Protein AF-A0A527VS76-F1 (afdb_monomer)

Secondary structure (DSSP, 8-state):
------------HHHHHHS-TT----TTSHHHHT------HHHHHHHHHHHHTTTT---EEE-TT--EEEEHHHHS-SS------PPPPP--PPPHHHHHHHHHHHHHS---PPPP-PPGGG-GGG-HHHHHHHTT--------

Solvent-accessible surface area (backbone atoms only — not comparable to full-atom values): 9722 Å² total; per-residue (Å²): 137,86,84,80,84,78,78,81,83,82,79,64,68,70,65,60,70,71,50,60,96,85,72,75,88,67,96,69,56,68,79,53,69,70,54,80,65,80,73,52,60,83,70,46,50,64,53,53,45,64,71,29,59,85,74,70,55,82,49,74,42,63,52,93,86,23,45,59,76,44,48,48,73,65,72,72,54,84,81,69,88,81,80,71,86,72,76,82,78,80,85,74,77,76,50,76,66,56,52,52,52,51,51,55,53,56,71,72,46,88,73,93,51,54,73,68,76,86,58,82,92,45,52,33,71,81,37,67,44,49,50,38,39,69,74,76,38,90,55,86,83,76,64,88

Radius of gyration: 24.3 Å; Cα contacts (8 Å, |Δi|>4): 74; chains: 1; bounding box: 47×49×75 Å

pLDDT: mean 74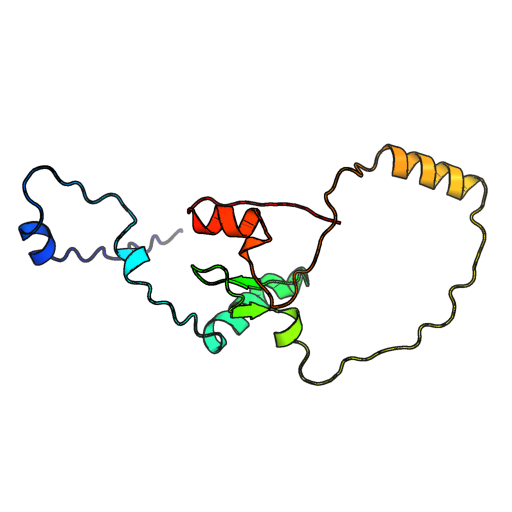.06, std 15.8, range [37.22, 94.38]

Mean predicted aligned error: 15.89 Å

Structure (mmCIF, N/CA/C/O backbone):
data_AF-A0A527VS76-F1
#
_entry.id   AF-A0A527VS76-F1
#
loop_
_atom_site.group_PDB
_atom_site.id
_atom_site.type_symbol
_atom_site.label_atom_id
_atom_site.label_alt_id
_atom_site.label_comp_id
_atom_site.label_asym_id
_atom_site.label_entity_id
_atom_site.label_seq_id
_atom_site.pdbx_PDB_ins_code
_atom_site.Cartn_x
_atom_site.Cartn_y
_atom_site.Cartn_z
_atom_site.occupancy
_atom_site.B_iso_or_equiv
_atom_site.auth_seq_id
_atom_site.auth_comp_id
_atom_site.auth_asym_id
_atom_site.auth_atom_id
_atom_site.pdbx_PDB_model_num
ATOM 1 N N . SER A 1 1 ? 9.256 32.921 -8.698 1.00 37.22 1 SER A N 1
ATOM 2 C CA . SER A 1 1 ? 9.937 32.655 -9.976 1.00 37.22 1 SER A CA 1
ATOM 3 C C . SER A 1 1 ? 10.124 31.158 -10.105 1.00 37.22 1 SER A C 1
ATOM 5 O O . SER A 1 1 ? 10.735 30.586 -9.216 1.00 37.22 1 SER A O 1
ATOM 7 N N . ALA A 1 2 ? 9.509 30.523 -11.103 1.00 40.22 2 ALA A N 1
ATOM 8 C CA . ALA A 1 2 ? 9.619 29.083 -11.339 1.00 40.22 2 ALA A CA 1
ATOM 9 C C . ALA A 1 2 ? 10.679 28.847 -12.421 1.00 40.22 2 ALA A C 1
ATOM 11 O O . ALA A 1 2 ? 10.569 29.404 -13.512 1.00 40.22 2 ALA A O 1
ATOM 12 N N . THR A 1 3 ? 11.722 28.089 -12.101 1.00 40.16 3 THR A N 1
ATOM 13 C CA . THR A 1 3 ? 12.737 27.638 -13.056 1.00 40.16 3 THR A CA 1
ATOM 14 C C . THR A 1 3 ? 12.246 26.348 -13.704 1.00 40.16 3 THR A C 1
ATOM 16 O O . THR A 1 3 ? 11.897 25.397 -13.011 1.00 40.16 3 THR A O 1
ATOM 19 N N . VAL A 1 4 ? 12.152 26.350 -15.032 1.00 46.06 4 VAL A N 1
ATOM 20 C CA . VAL A 1 4 ? 11.834 25.171 -15.841 1.00 46.06 4 VAL A CA 1
ATOM 21 C C . VAL A 1 4 ? 13.165 24.567 -16.284 1.00 46.06 4 VAL A C 1
ATOM 23 O O . VAL A 1 4 ? 13.813 25.108 -17.179 1.00 46.06 4 VAL A O 1
ATOM 26 N N . GLU A 1 5 ? 13.591 23.477 -15.646 1.00 38.12 5 GLU A N 1
ATOM 27 C CA . GLU A 1 5 ? 14.652 22.610 -16.169 1.00 38.12 5 GLU A CA 1
ATOM 28 C C . GLU A 1 5 ? 14.116 21.913 -17.433 1.00 38.12 5 GLU A C 1
ATOM 30 O O . GLU A 1 5 ? 13.232 21.060 -17.365 1.00 38.12 5 GLU A O 1
ATOM 35 N N . THR A 1 6 ? 14.612 22.316 -18.604 1.00 45.22 6 THR A N 1
ATOM 36 C CA . THR A 1 6 ? 14.365 21.609 -19.867 1.00 45.22 6 THR A CA 1
ATOM 37 C C . THR A 1 6 ? 15.466 20.570 -20.021 1.00 45.22 6 THR A C 1
ATOM 39 O O . THR A 1 6 ? 16.578 20.905 -20.422 1.00 45.22 6 THR A O 1
ATOM 42 N N . ASP A 1 7 ? 15.170 19.332 -19.634 1.00 46.81 7 ASP A N 1
ATOM 43 C CA . ASP A 1 7 ? 16.085 18.205 -19.798 1.00 46.81 7 ASP A CA 1
ATOM 44 C C . ASP A 1 7 ? 16.256 17.932 -21.300 1.00 46.81 7 ASP A C 1
ATOM 46 O O . ASP A 1 7 ? 15.281 17.813 -22.051 1.00 46.81 7 ASP A O 1
ATOM 50 N N . SER A 1 8 ? 17.498 17.939 -21.773 1.00 44.81 8 SER A N 1
ATOM 51 C CA . SER A 1 8 ? 17.822 17.868 -23.195 1.00 44.81 8 SER A CA 1
ATOM 52 C C . SER A 1 8 ? 17.521 16.472 -23.739 1.00 44.81 8 SER A C 1
ATOM 54 O O . SER A 1 8 ? 18.247 15.519 -23.458 1.00 44.81 8 SER A O 1
ATOM 56 N N . ILE A 1 9 ? 16.475 16.356 -24.555 1.00 52.06 9 ILE A N 1
ATOM 57 C CA . ILE A 1 9 ? 16.196 15.164 -25.359 1.00 52.06 9 ILE A CA 1
ATOM 58 C C . ILE A 1 9 ? 17.319 15.027 -26.398 1.00 52.06 9 ILE A C 1
ATOM 60 O O . ILE A 1 9 ? 17.362 15.747 -27.394 1.00 52.06 9 ILE A O 1
ATOM 64 N N . SER A 1 10 ? 18.275 14.139 -26.123 1.00 52.69 10 SER A N 1
ATOM 65 C CA . SER A 1 10 ? 19.326 13.756 -27.064 1.00 52.69 10 SER A CA 1
ATOM 66 C C . SER A 1 10 ? 18.732 12.756 -28.054 1.00 52.69 10 SER A C 1
ATOM 68 O O . SER A 1 10 ? 18.370 11.643 -27.678 1.00 52.69 10 SER A O 1
ATOM 70 N N . ILE A 1 11 ? 18.545 13.194 -29.298 1.00 56.03 11 ILE A N 1
ATOM 71 C CA . ILE A 1 11 ? 18.019 12.367 -30.388 1.00 56.03 11 ILE A CA 1
ATOM 72 C C . ILE A 1 11 ? 19.214 11.735 -31.098 1.00 56.03 11 ILE A C 1
ATOM 74 O O . ILE A 1 11 ? 20.052 12.456 -31.638 1.00 56.03 11 ILE A O 1
ATOM 78 N N . ASP A 1 12 ? 19.285 10.405 -31.086 1.00 59.25 12 ASP A N 1
ATOM 79 C CA . ASP A 1 12 ? 20.311 9.643 -31.797 1.00 59.25 12 ASP A CA 1
ATOM 80 C C . ASP A 1 12 ? 19.938 9.526 -33.292 1.00 59.25 12 ASP A C 1
ATOM 82 O O . ASP A 1 12 ? 18.905 8.929 -33.618 1.00 59.25 12 ASP A O 1
ATOM 86 N N . PRO A 1 13 ? 20.716 10.122 -34.214 1.00 61.34 13 PRO A N 1
ATOM 87 C CA . PRO A 1 13 ? 20.397 10.145 -35.639 1.00 61.34 13 PRO A CA 1
ATOM 88 C C . PRO A 1 13 ? 20.511 8.776 -36.322 1.00 61.34 13 PRO A C 1
ATOM 90 O O . PRO A 1 13 ? 19.896 8.589 -37.370 1.00 61.34 13 PRO A O 1
ATOM 93 N N . GLU A 1 14 ? 21.234 7.815 -35.741 1.00 59.16 14 GLU A N 1
ATOM 94 C CA . GLU A 1 14 ? 21.337 6.456 -36.293 1.00 59.16 14 GLU A CA 1
ATOM 95 C C . GLU A 1 14 ? 19.985 5.727 -36.198 1.00 59.16 14 GLU A C 1
ATOM 97 O O . GLU A 1 14 ? 19.530 5.129 -37.173 1.00 59.16 14 GLU A O 1
ATOM 102 N N . LYS A 1 15 ? 19.252 5.901 -35.085 1.00 59.06 15 LYS A N 1
ATOM 103 C CA . LYS A 1 15 ? 17.893 5.351 -34.921 1.00 59.06 15 LYS A CA 1
ATOM 104 C C . LYS A 1 15 ? 16.870 5.963 -35.878 1.00 59.06 15 LYS A C 1
ATOM 106 O O . LYS A 1 15 ? 15.885 5.317 -36.215 1.00 59.06 15 LYS A O 1
ATOM 111 N N . LEU A 1 16 ? 17.080 7.201 -36.332 1.00 56.38 16 LEU A N 1
ATOM 112 C CA . LEU A 1 16 ? 16.206 7.831 -37.329 1.00 56.38 16 LEU A CA 1
ATOM 113 C C . LEU A 1 16 ? 16.364 7.208 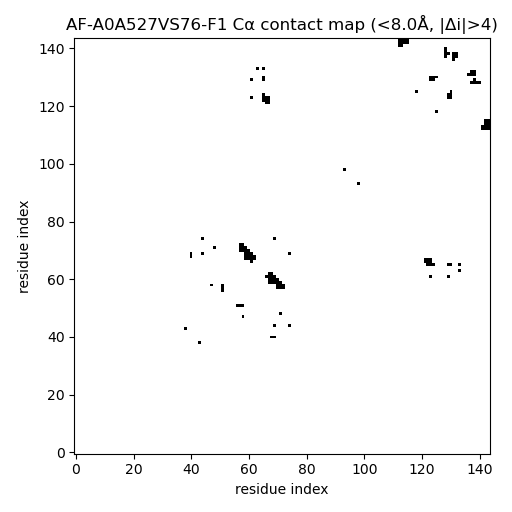-38.720 1.00 56.38 16 LEU A C 1
ATOM 115 O O . LEU A 1 16 ? 15.437 7.282 -39.523 1.00 56.38 16 LEU A O 1
ATOM 119 N N . LEU A 1 17 ? 17.525 6.614 -39.004 1.00 62.12 17 LEU A N 1
ATOM 120 C CA . LEU A 1 17 ? 17.824 5.967 -40.279 1.00 62.12 17 LEU A CA 1
ATOM 121 C C . LEU A 1 17 ? 17.215 4.559 -40.372 1.00 62.12 17 LEU A C 1
ATOM 123 O O . LEU A 1 17 ? 16.891 4.103 -41.467 1.00 62.12 17 LEU A O 1
ATOM 127 N N . GLU A 1 18 ? 17.045 3.894 -39.227 1.00 64.19 18 GLU A N 1
ATOM 128 C CA . GLU A 1 18 ? 16.401 2.579 -39.109 1.00 64.19 18 GLU A CA 1
ATOM 129 C C . GLU A 1 18 ? 14.872 2.649 -39.277 1.00 64.19 18 GLU A C 1
ATOM 131 O O . GLU A 1 18 ? 14.251 1.666 -39.681 1.00 64.19 18 GLU A O 1
ATOM 136 N N . LEU A 1 19 ? 14.260 3.815 -39.033 1.00 60.19 19 LEU A N 1
ATOM 137 C CA . LEU A 1 19 ? 12.818 4.021 -39.172 1.00 60.19 19 LEU A CA 1
ATOM 138 C C . LEU A 1 19 ? 12.433 4.189 -40.651 1.00 60.19 19 LEU A C 1
ATOM 140 O O . LEU A 1 19 ? 12.537 5.267 -41.242 1.00 60.19 19 LEU A O 1
ATOM 144 N N . GLN A 1 20 ? 11.941 3.114 -41.265 1.00 60.09 20 GLN A N 1
ATOM 145 C CA . GLN A 1 20 ? 11.334 3.169 -42.593 1.00 60.09 20 GLN A CA 1
ATOM 146 C C . GLN A 1 20 ? 10.050 4.018 -42.544 1.00 60.09 20 GLN A C 1
ATOM 148 O O . GLN A 1 20 ? 9.243 3.902 -41.623 1.00 60.09 20 GLN A O 1
ATOM 153 N N . ALA A 1 21 ? 9.865 4.895 -43.539 1.00 58.25 21 ALA A N 1
ATOM 154 C CA . ALA A 1 21 ? 8.782 5.880 -43.596 1.00 58.25 21 ALA A CA 1
ATOM 155 C C . ALA A 1 21 ? 7.397 5.266 -43.294 1.00 58.25 21 ALA A C 1
ATOM 157 O O . ALA A 1 21 ? 6.800 4.613 -44.150 1.00 58.25 21 ALA A O 1
ATOM 158 N N . GLY A 1 22 ? 6.894 5.489 -42.075 1.00 56.28 22 GLY A N 1
ATOM 159 C CA . GLY A 1 22 ? 5.619 4.943 -41.598 1.00 56.28 22 GLY A CA 1
ATOM 160 C C . GLY A 1 22 ? 5.590 4.557 -40.116 1.00 56.28 22 GLY A C 1
ATOM 161 O O . GLY A 1 22 ? 4.501 4.459 -39.555 1.00 56.28 22 GLY A O 1
ATOM 162 N N . GLU A 1 23 ? 6.742 4.389 -39.462 1.00 54.31 23 GLU A N 1
ATOM 163 C CA . GLU A 1 23 ? 6.813 4.118 -38.019 1.00 54.31 23 GLU A CA 1
ATOM 164 C C . GLU A 1 23 ? 6.913 5.412 -37.196 1.00 54.31 23 GLU A C 1
ATOM 166 O O . GLU A 1 23 ? 7.738 6.287 -37.459 1.00 54.31 23 GLU A O 1
ATOM 171 N N . SER A 1 24 ? 6.046 5.554 -36.188 1.00 52.78 24 SER A N 1
ATOM 172 C CA . SER A 1 24 ? 6.079 6.663 -35.230 1.00 52.78 24 SER A CA 1
ATOM 173 C C . SER A 1 24 ? 6.704 6.211 -33.914 1.00 52.78 24 SER A C 1
ATOM 175 O O . SER A 1 24 ? 6.228 5.241 -33.322 1.00 52.78 24 SER A O 1
ATOM 177 N N . LEU A 1 25 ? 7.685 6.960 -33.403 1.00 52.03 25 LEU A N 1
ATOM 178 C CA . LEU A 1 25 ? 8.150 6.829 -32.021 1.00 52.03 25 LEU A CA 1
ATOM 179 C C . LEU A 1 25 ? 7.014 7.253 -31.078 1.00 52.03 25 LEU A C 1
ATOM 181 O O . LEU A 1 25 ? 6.812 8.439 -30.811 1.00 52.03 25 LEU A O 1
ATOM 185 N N . GLY A 1 26 ? 6.231 6.287 -30.601 1.00 57.59 26 GLY A N 1
ATOM 186 C CA . GLY A 1 26 ? 5.342 6.512 -29.469 1.00 57.59 26 GLY A CA 1
ATOM 187 C C . GLY A 1 26 ? 6.190 6.878 -28.244 1.00 57.59 26 GLY A C 1
ATOM 188 O O . GLY A 1 26 ? 7.220 6.241 -28.014 1.00 57.59 26 GLY A O 1
ATOM 189 N N . PRO A 1 27 ? 5.816 7.892 -27.448 1.00 50.38 27 PRO A N 1
ATOM 190 C CA . PRO A 1 27 ? 6.532 8.174 -26.215 1.00 50.38 27 PRO A CA 1
ATOM 191 C C . PRO A 1 27 ? 6.312 7.005 -25.242 1.00 50.38 27 PRO A C 1
ATOM 193 O O . PRO A 1 27 ? 5.260 6.930 -24.613 1.00 50.38 27 PRO A O 1
ATOM 196 N N . GLY A 1 28 ? 7.285 6.093 -25.112 1.00 53.09 28 GLY A N 1
ATOM 197 C CA . GLY A 1 28 ? 7.403 5.292 -23.888 1.00 53.09 28 GLY A CA 1
ATOM 198 C C . GLY A 1 28 ? 7.717 3.795 -23.951 1.00 53.09 28 GLY A C 1
ATO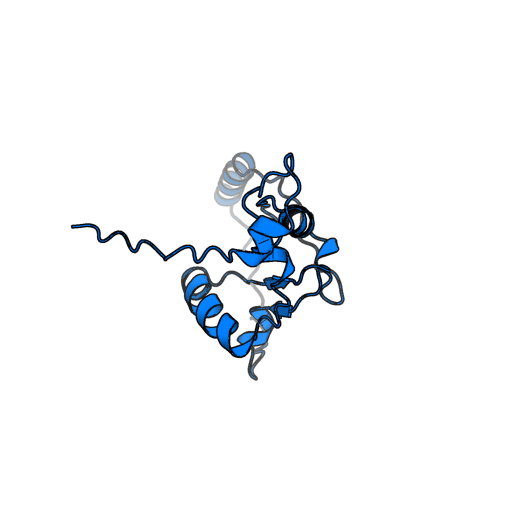M 199 O O . GLY A 1 28 ? 7.559 3.175 -22.909 1.00 53.09 28 GLY A O 1
ATOM 200 N N . SER A 1 29 ? 8.170 3.185 -25.050 1.00 53.06 29 SER A N 1
ATOM 201 C CA . SER A 1 29 ? 8.627 1.776 -24.996 1.00 53.06 29 SER A CA 1
ATOM 202 C C . SER A 1 29 ? 10.128 1.664 -24.715 1.00 53.06 29 SER A C 1
ATOM 204 O O . SER A 1 29 ? 10.516 1.206 -23.649 1.00 53.06 29 SER A O 1
ATOM 206 N N . ASP A 1 30 ? 10.987 2.221 -25.571 1.00 47.16 30 ASP A N 1
ATOM 207 C CA . ASP A 1 30 ? 12.440 1.971 -25.518 1.00 47.16 30 ASP A CA 1
ATOM 208 C C . ASP A 1 30 ? 13.143 2.481 -24.251 1.00 47.16 30 ASP A C 1
ATOM 210 O O . ASP A 1 30 ? 14.090 1.863 -23.761 1.00 47.16 30 ASP A O 1
ATOM 214 N N . GLN A 1 31 ? 12.689 3.610 -23.694 1.00 49.69 31 GLN A N 1
ATOM 215 C CA . GLN A 1 31 ? 13.267 4.146 -22.458 1.00 49.69 31 GLN A CA 1
ATOM 216 C C . GLN A 1 31 ? 12.846 3.328 -21.236 1.00 49.69 31 GLN A C 1
ATOM 218 O O . GLN A 1 31 ? 13.552 3.362 -20.236 1.00 49.69 31 GLN A O 1
ATOM 223 N N . LEU A 1 32 ? 11.733 2.588 -21.319 1.00 48.72 32 LEU A N 1
ATOM 224 C CA . LEU A 1 32 ? 11.335 1.610 -20.315 1.00 48.72 32 LEU A CA 1
ATOM 225 C C . LEU A 1 32 ? 11.990 0.253 -20.591 1.00 48.72 32 LEU A C 1
ATOM 227 O O . LEU A 1 32 ? 12.457 -0.372 -19.651 1.00 48.72 32 LEU A O 1
ATOM 231 N N . ASP A 1 33 ? 12.115 -0.194 -21.837 1.00 46.28 33 ASP A N 1
ATOM 232 C CA . ASP A 1 33 ? 12.693 -1.497 -22.194 1.00 46.28 33 ASP A CA 1
ATOM 233 C C . ASP A 1 33 ? 14.191 -1.605 -21.878 1.00 46.28 33 ASP A C 1
ATOM 235 O O . ASP A 1 33 ? 14.647 -2.667 -21.463 1.00 46.28 33 ASP A O 1
ATOM 239 N N . ASN A 1 34 ? 14.936 -0.495 -21.935 1.00 45.22 34 ASN A N 1
ATOM 240 C CA . ASN A 1 34 ? 16.345 -0.445 -21.523 1.00 45.22 34 ASN A CA 1
ATOM 241 C C . ASN A 1 34 ? 16.553 -0.230 -20.009 1.00 45.22 34 ASN A C 1
ATOM 243 O O . ASN A 1 34 ? 17.681 -0.067 -19.543 1.00 45.22 34 ASN A O 1
ATOM 247 N N . LEU A 1 35 ? 15.482 -0.217 -19.212 1.00 49.53 35 LEU A N 1
ATOM 248 C CA . LEU A 1 35 ? 15.610 -0.275 -17.760 1.00 49.53 35 LEU A CA 1
ATOM 249 C C . LEU A 1 35 ? 15.695 -1.740 -17.334 1.00 49.53 35 LEU A C 1
ATOM 251 O O . LEU A 1 35 ? 14.795 -2.266 -16.673 1.00 49.53 35 LEU A O 1
ATOM 255 N N . ASP A 1 36 ? 16.792 -2.397 -17.702 1.00 53.09 36 ASP A N 1
ATOM 256 C CA . ASP A 1 36 ? 17.300 -3.499 -16.896 1.00 53.09 36 ASP A CA 1
ATOM 257 C C . ASP A 1 36 ? 17.608 -2.872 -15.533 1.00 53.09 36 ASP A C 1
ATOM 259 O O . ASP A 1 36 ? 18.613 -2.188 -15.349 1.00 53.09 36 ASP A O 1
ATOM 263 N N . PHE A 1 37 ? 16.626 -2.891 -14.632 1.00 52.88 37 PHE A N 1
ATOM 264 C CA . PHE A 1 37 ? 16.742 -2.260 -13.333 1.00 52.88 37 PHE A CA 1
ATOM 265 C C . PHE A 1 37 ? 17.253 -3.318 -12.361 1.00 52.88 37 PHE A C 1
ATOM 267 O O . PHE A 1 37 ? 16.439 -3.978 -11.707 1.00 52.88 37 PHE A O 1
ATOM 274 N N . PRO A 1 38 ? 18.563 -3.393 -12.078 1.00 56.44 38 PRO A N 1
ATOM 275 C CA . PRO A 1 38 ? 18.928 -3.636 -10.706 1.00 56.44 38 PRO A CA 1
ATOM 276 C C . PRO A 1 38 ? 18.463 -2.381 -9.959 1.00 56.44 38 PRO A C 1
ATOM 278 O O . PRO A 1 38 ? 19.210 -1.407 -9.842 1.00 56.44 38 PRO A O 1
ATOM 281 N N . ILE A 1 39 ? 17.201 -2.344 -9.502 1.00 56.22 39 ILE A N 1
ATOM 282 C CA . ILE A 1 39 ? 16.778 -1.370 -8.493 1.00 56.22 39 ILE A CA 1
ATOM 283 C C . ILE A 1 39 ? 17.730 -1.612 -7.336 1.00 56.22 39 ILE A C 1
ATOM 285 O O . ILE A 1 39 ? 17.551 -2.563 -6.585 1.00 56.22 39 ILE A O 1
ATOM 289 N N . ASN A 1 40 ? 18.789 -0.807 -7.239 1.00 65.75 40 ASN A N 1
ATOM 290 C CA . ASN A 1 40 ? 19.784 -1.023 -6.214 1.00 65.75 40 ASN A CA 1
ATOM 291 C C . ASN A 1 40 ? 19.096 -0.692 -4.882 1.00 65.75 40 ASN A C 1
ATOM 293 O O . ASN A 1 40 ? 18.788 0.485 -4.630 1.00 65.75 40 ASN A O 1
ATOM 297 N N . PRO A 1 41 ? 18.820 -1.700 -4.037 1.00 66.19 41 PRO A N 1
ATOM 298 C CA . PRO A 1 41 ? 18.057 -1.490 -2.819 1.00 66.19 41 PRO A CA 1
ATOM 299 C C . PRO A 1 41 ? 18.773 -0.504 -1.888 1.00 66.19 41 PRO A C 1
ATOM 301 O O . PRO A 1 41 ? 18.111 0.211 -1.139 1.00 66.19 41 PRO A O 1
ATOM 304 N N . GLU A 1 42 ? 20.099 -0.371 -1.989 1.00 69.19 42 GLU A N 1
ATOM 305 C CA . GLU A 1 42 ? 20.892 0.585 -1.212 1.00 69.19 42 GLU A CA 1
ATOM 306 C C . GLU A 1 42 ? 20.587 2.042 -1.575 1.00 69.19 42 GLU A C 1
ATOM 308 O O . GLU A 1 42 ? 20.643 2.918 -0.710 1.00 69.19 42 GLU A O 1
ATOM 313 N N . ARG A 1 43 ? 20.223 2.313 -2.835 1.00 74.06 43 ARG A N 1
ATOM 314 C CA . ARG A 1 43 ? 19.867 3.661 -3.303 1.00 74.06 43 ARG A CA 1
ATOM 315 C C . ARG A 1 43 ? 18.397 3.985 -3.062 1.00 74.06 43 ARG A C 1
ATOM 317 O O . ARG A 1 43 ? 18.071 5.122 -2.724 1.00 74.06 43 ARG A O 1
ATOM 324 N N . VAL A 1 44 ? 17.510 2.999 -3.201 1.00 74.38 44 VAL A N 1
ATOM 325 C CA . VAL A 1 44 ? 16.060 3.222 -3.087 1.00 74.38 44 VAL A CA 1
ATOM 326 C C . VAL A 1 44 ? 15.568 3.171 -1.644 1.00 74.38 44 VAL A C 1
ATOM 328 O O . VAL A 1 44 ? 14.682 3.945 -1.278 1.00 74.38 44 VAL A O 1
ATOM 331 N N . ALA A 1 45 ? 16.171 2.351 -0.778 1.00 77.88 45 ALA A N 1
ATOM 332 C CA . ALA A 1 45 ? 15.748 2.245 0.618 1.00 77.88 45 ALA A CA 1
ATOM 333 C C . ALA A 1 45 ? 15.799 3.582 1.394 1.00 77.88 45 ALA A C 1
ATOM 335 O O . ALA A 1 45 ? 14.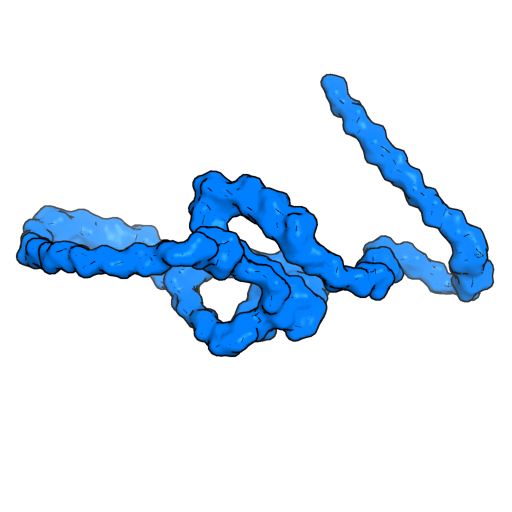834 3.872 2.111 1.00 77.88 45 ALA A O 1
ATOM 336 N N . PRO A 1 46 ? 16.836 4.443 1.271 1.00 80.12 46 PRO A N 1
ATOM 337 C CA . PRO A 1 46 ? 16.858 5.745 1.943 1.00 80.12 46 PRO A CA 1
ATOM 338 C C . PRO A 1 46 ? 15.777 6.711 1.446 1.00 80.12 46 PRO A C 1
ATOM 340 O O . PRO A 1 46 ? 15.223 7.469 2.244 1.00 80.12 46 PRO A O 1
ATOM 343 N N . VAL A 1 47 ? 15.461 6.683 0.147 1.00 83.44 47 VAL A N 1
ATOM 344 C CA . VAL A 1 47 ? 14.424 7.537 -0.453 1.00 83.44 47 VAL A CA 1
ATOM 345 C C . VAL A 1 47 ? 13.044 7.065 -0.016 1.00 83.44 47 VAL A C 1
ATOM 347 O O . VAL A 1 47 ? 12.283 7.848 0.552 1.00 83.44 47 VAL A O 1
ATOM 350 N N . LEU A 1 48 ? 12.763 5.769 -0.177 1.00 81.56 48 LEU A N 1
ATOM 351 C CA . LEU A 1 48 ? 11.514 5.159 0.269 1.00 81.56 48 LEU A CA 1
ATOM 352 C C . LEU A 1 48 ? 11.278 5.433 1.756 1.00 81.56 48 LEU A C 1
ATOM 354 O O . LEU A 1 48 ? 10.179 5.815 2.145 1.00 81.56 48 LEU A O 1
ATOM 358 N N . ARG A 1 49 ? 12.335 5.347 2.577 1.00 77.00 49 ARG A N 1
ATOM 359 C CA . ARG A 1 49 ? 12.286 5.698 4.000 1.00 77.00 49 ARG A CA 1
ATOM 360 C C . ARG A 1 49 ? 11.792 7.111 4.248 1.00 77.00 49 ARG A C 1
ATOM 362 O O . ARG A 1 49 ? 10.951 7.295 5.121 1.00 77.00 49 ARG A O 1
ATOM 369 N N . ARG A 1 50 ? 12.316 8.104 3.530 1.00 80.81 50 ARG A N 1
ATOM 370 C CA . ARG A 1 50 ? 11.890 9.499 3.710 1.00 80.81 50 ARG A CA 1
ATOM 371 C C . ARG A 1 50 ? 10.421 9.684 3.338 1.00 80.81 50 ARG A C 1
ATOM 373 O O . ARG A 1 50 ? 9.722 10.399 4.044 1.00 80.81 50 ARG A O 1
ATOM 380 N N . LEU A 1 51 ? 9.957 8.998 2.294 1.00 83.06 51 LEU A N 1
ATOM 381 C CA . LEU A 1 51 ? 8.577 9.094 1.815 1.00 83.06 51 LEU A CA 1
ATOM 382 C C . LEU A 1 51 ? 7.563 8.468 2.780 1.00 83.06 51 LEU A C 1
ATOM 384 O O . LEU A 1 51 ? 6.498 9.039 2.989 1.00 83.06 51 LEU A O 1
ATOM 388 N N . ILE A 1 52 ? 7.890 7.331 3.401 1.00 84.44 52 ILE A N 1
ATOM 389 C CA . ILE A 1 52 ? 6.951 6.626 4.292 1.00 84.44 52 ILE A CA 1
ATOM 390 C C . ILE A 1 52 ? 7.112 6.971 5.772 1.00 84.44 52 ILE A C 1
ATOM 392 O O . ILE A 1 52 ? 6.262 6.606 6.580 1.00 84.44 52 ILE A O 1
ATOM 396 N N . SER A 1 53 ? 8.187 7.665 6.162 1.00 78.75 53 SER A N 1
ATOM 397 C CA . SER A 1 53 ? 8.421 8.040 7.563 1.00 78.75 53 SER A CA 1
ATOM 398 C C . SER A 1 53 ? 7.259 8.816 8.204 1.00 78.75 53 SER A C 1
ATOM 400 O O . SER A 1 53 ? 6.987 8.544 9.376 1.00 78.75 53 SER A O 1
ATOM 402 N N . PRO A 1 54 ? 6.572 9.755 7.516 1.00 80.19 54 PRO A N 1
ATOM 403 C CA . PRO A 1 54 ? 5.463 10.498 8.117 1.00 80.19 54 PRO A CA 1
ATOM 404 C C . PRO A 1 54 ? 4.246 9.619 8.417 1.00 80.19 54 PRO A C 1
ATOM 406 O O . PRO A 1 54 ? 3.614 9.774 9.458 1.00 80.19 54 PRO A O 1
ATOM 409 N N . THR A 1 55 ? 3.927 8.680 7.523 1.00 83.25 55 THR A N 1
ATOM 410 C CA . THR A 1 55 ? 2.717 7.848 7.612 1.00 83.25 55 THR A CA 1
ATOM 411 C C . THR A 1 55 ? 2.957 6.519 8.323 1.00 83.25 55 THR A C 1
ATOM 413 O O . THR A 1 55 ? 2.004 5.853 8.719 1.00 83.25 55 THR A O 1
ATOM 416 N N . ARG A 1 56 ? 4.227 6.104 8.458 1.00 78.38 56 ARG A N 1
ATOM 417 C CA . ARG A 1 56 ? 4.658 4.779 8.940 1.00 78.38 56 ARG A CA 1
ATOM 418 C C . ARG A 1 56 ? 3.951 3.623 8.224 1.00 78.38 56 ARG A C 1
ATOM 420 O O . ARG A 1 56 ? 3.835 2.525 8.762 1.00 78.38 56 ARG A O 1
ATOM 427 N N . THR A 1 57 ? 3.471 3.866 7.007 1.00 82.56 57 THR A N 1
ATOM 428 C CA . THR A 1 57 ? 2.802 2.853 6.195 1.00 82.56 57 THR A CA 1
ATOM 429 C C . THR A 1 57 ? 3.848 1.906 5.621 1.00 82.56 57 THR A C 1
ATOM 431 O O . THR A 1 57 ? 4.910 2.339 5.169 1.00 82.56 57 THR A O 1
ATOM 434 N N . ARG A 1 58 ? 3.568 0.600 5.638 1.00 86.56 58 ARG A N 1
ATOM 435 C CA . ARG A 1 58 ? 4.448 -0.387 5.011 1.00 86.56 58 ARG A CA 1
ATOM 436 C C . ARG A 1 58 ? 4.498 -0.144 3.505 1.00 86.56 58 ARG A C 1
ATOM 438 O O . ARG A 1 58 ? 3.454 -0.093 2.865 1.00 86.56 58 ARG A O 1
ATOM 445 N N . ALA A 1 59 ? 5.700 -0.070 2.948 1.00 88.38 59 ALA A N 1
ATOM 446 C CA . ALA A 1 59 ? 5.907 0.001 1.510 1.00 88.38 59 ALA A CA 1
ATOM 447 C C . ALA A 1 59 ? 6.654 -1.222 0.995 1.00 88.38 59 ALA A C 1
ATOM 449 O O . ALA A 1 59 ? 7.528 -1.775 1.668 1.00 88.38 59 ALA A O 1
ATOM 450 N N . ARG A 1 60 ? 6.299 -1.615 -0.225 1.00 89.00 60 ARG A N 1
ATOM 451 C CA . ARG A 1 60 ? 6.889 -2.731 -0.952 1.00 89.00 60 ARG A CA 1
ATOM 452 C C . ARG A 1 60 ? 7.244 -2.295 -2.365 1.00 89.00 60 ARG A C 1
ATOM 454 O O . ARG A 1 60 ? 6.531 -1.475 -2.937 1.00 89.00 60 ARG A O 1
ATOM 461 N N . ILE A 1 61 ? 8.321 -2.851 -2.905 1.00 87.31 61 ILE A N 1
ATOM 462 C CA . ILE A 1 61 ? 8.748 -2.641 -4.291 1.00 87.31 61 ILE A CA 1
ATOM 463 C C . ILE A 1 61 ? 8.804 -4.000 -4.974 1.00 87.31 61 ILE A C 1
ATOM 465 O O . ILE A 1 61 ? 9.401 -4.927 -4.424 1.00 87.31 61 ILE A O 1
ATOM 469 N N . TYR A 1 62 ? 8.192 -4.093 -6.150 1.00 87.75 62 TYR A N 1
ATOM 470 C CA . TYR A 1 62 ? 8.173 -5.293 -6.979 1.00 87.75 62 TYR A CA 1
ATOM 471 C C . TYR A 1 62 ? 8.908 -5.039 -8.300 1.00 87.75 62 TYR A C 1
ATOM 473 O O . TYR A 1 62 ? 8.951 -3.894 -8.758 1.00 87.75 62 TYR A O 1
ATOM 481 N N . ASP A 1 63 ? 9.491 -6.086 -8.883 1.00 85.19 63 ASP A N 1
ATOM 482 C CA . ASP A 1 63 ? 10.031 -6.057 -10.246 1.00 85.19 63 ASP A CA 1
ATOM 483 C C . ASP A 1 63 ? 8.933 -6.281 -11.306 1.00 85.19 63 ASP A C 1
ATOM 485 O O . ASP A 1 63 ? 7.743 -6.356 -10.988 1.00 85.19 63 ASP A O 1
ATOM 489 N N . ARG A 1 64 ? 9.342 -6.382 -12.578 1.00 84.75 64 ARG A N 1
ATOM 490 C CA . ARG A 1 64 ? 8.447 -6.592 -13.730 1.00 84.75 64 ARG A CA 1
ATOM 491 C C . ARG A 1 64 ? 7.739 -7.946 -13.723 1.00 84.75 64 ARG A C 1
ATOM 493 O O . ARG A 1 64 ? 6.646 -8.056 -14.268 1.00 84.75 64 ARG A O 1
ATOM 500 N N . ASP A 1 65 ? 8.339 -8.937 -13.074 1.00 86.38 65 ASP A N 1
ATOM 501 C CA . ASP A 1 65 ? 7.813 -10.293 -12.925 1.00 86.38 65 ASP A CA 1
ATOM 502 C C . ASP A 1 65 ? 6.986 -10.442 -11.633 1.00 86.38 65 ASP A C 1
ATOM 504 O O . ASP A 1 65 ? 6.589 -11.543 -11.250 1.00 86.38 65 ASP A O 1
ATOM 508 N N . ALA A 1 66 ? 6.698 -9.322 -10.959 1.00 89.69 66 ALA A N 1
ATOM 509 C CA . ALA A 1 66 ? 6.009 -9.239 -9.679 1.00 89.69 66 ALA A CA 1
ATOM 510 C C . ALA A 1 66 ? 6.770 -9.866 -8.494 1.00 89.69 66 ALA A C 1
ATOM 512 O O . ALA A 1 66 ? 6.169 -10.122 -7.447 1.00 89.69 66 ALA A O 1
ATOM 513 N N . ASN A 1 67 ? 8.083 -10.077 -8.589 1.00 87.25 67 ASN A N 1
ATOM 514 C CA . ASN A 1 67 ? 8.882 -10.514 -7.447 1.00 87.25 67 ASN A CA 1
ATOM 515 C C . ASN A 1 67 ? 9.109 -9.351 -6.478 1.00 87.25 67 ASN A C 1
ATOM 517 O O . ASN A 1 67 ? 9.411 -8.228 -6.880 1.00 87.25 67 ASN A O 1
ATOM 521 N N . LEU A 1 68 ? 8.988 -9.611 -5.174 1.00 86.06 68 LEU A N 1
ATOM 522 C CA . LEU A 1 68 ? 9.254 -8.620 -4.132 1.00 86.06 68 LEU A CA 1
ATOM 523 C C . LEU A 1 68 ? 10.757 -8.352 -4.007 1.00 86.06 68 LEU A C 1
ATOM 525 O O . LEU A 1 68 ? 11.506 -9.189 -3.509 1.00 86.06 68 LEU A O 1
ATOM 529 N N . LEU A 1 69 ? 11.177 -7.146 -4.377 1.00 83.12 69 LEU A N 1
ATOM 530 C CA . LEU A 1 69 ? 12.559 -6.682 -4.243 1.00 83.12 69 LEU A CA 1
ATOM 531 C C . LEU A 1 69 ? 12.840 -6.093 -2.859 1.00 83.12 69 LEU A C 1
ATOM 533 O O . LEU A 1 69 ? 13.944 -6.204 -2.327 1.00 83.12 69 LEU A O 1
ATOM 537 N N . LEU A 1 70 ? 11.848 -5.411 -2.283 1.00 82.44 70 LEU A N 1
ATOM 538 C CA . LEU A 1 70 ? 12.032 -4.624 -1.071 1.00 82.44 70 LEU A CA 1
ATOM 539 C C . LEU A 1 70 ? 10.759 -4.591 -0.235 1.00 82.44 70 LEU A C 1
ATOM 541 O O . LEU A 1 70 ? 9.678 -4.332 -0.756 1.00 82.44 70 LEU A O 1
ATOM 545 N N . ASP A 1 71 ? 10.905 -4.747 1.078 1.00 86.19 71 ASP A N 1
ATOM 546 C CA . ASP A 1 71 ? 9.819 -4.578 2.038 1.00 86.19 71 ASP A CA 1
ATOM 547 C C . ASP A 1 71 ? 10.290 -3.763 3.237 1.00 86.19 71 ASP A C 1
ATOM 549 O O . ASP A 1 71 ? 11.204 -4.153 3.972 1.00 86.19 71 ASP A O 1
ATOM 553 N N . SER A 1 72 ? 9.627 -2.633 3.468 1.00 83.00 72 SER A N 1
ATOM 554 C CA . SER A 1 72 ? 9.960 -1.730 4.560 1.00 83.00 72 SER A CA 1
ATOM 555 C C . SER A 1 72 ? 9.824 -2.387 5.937 1.00 83.00 72 SER A C 1
ATOM 557 O O . SER A 1 72 ? 10.514 -1.978 6.870 1.00 83.00 72 SER A O 1
ATOM 559 N N . ARG A 1 73 ? 8.998 -3.437 6.074 1.00 80.38 73 ARG A N 1
ATOM 560 C CA . ARG A 1 73 ? 8.892 -4.228 7.311 1.00 80.38 73 ARG A CA 1
ATOM 561 C C . ARG A 1 73 ? 10.247 -4.806 7.724 1.00 80.38 73 ARG A C 1
ATOM 563 O O . ARG A 1 73 ? 10.582 -4.759 8.904 1.00 80.38 73 ARG A O 1
ATOM 570 N N . HIS A 1 74 ? 11.015 -5.323 6.766 1.00 75.94 74 HIS A N 1
ATOM 571 C CA . HIS A 1 74 ? 12.298 -5.991 7.008 1.00 75.94 74 HIS A CA 1
ATOM 572 C C . HIS A 1 74 ? 13.479 -5.012 7.010 1.00 75.94 74 HIS A C 1
ATOM 574 O O . HIS A 1 74 ? 14.463 -5.220 7.714 1.00 75.94 74 HIS A O 1
ATOM 580 N N . LEU A 1 75 ? 13.370 -3.891 6.289 1.00 69.56 75 LEU A N 1
ATOM 581 C CA . LEU A 1 75 ? 14.422 -2.868 6.250 1.00 69.56 75 LEU A CA 1
ATOM 582 C C . LEU A 1 75 ? 14.674 -2.170 7.591 1.00 69.56 75 LEU A C 1
ATOM 584 O O . LEU A 1 75 ? 15.805 -1.756 7.868 1.00 69.56 75 LEU A O 1
ATOM 588 N N . TYR A 1 76 ? 13.629 -1.993 8.402 1.00 61.62 76 TYR A N 1
ATOM 589 C CA . TYR A 1 76 ? 13.726 -1.298 9.690 1.00 61.62 76 TYR A CA 1
ATOM 590 C C . TYR A 1 76 ? 13.885 -2.234 10.882 1.00 61.62 76 TYR A C 1
ATOM 592 O O . TYR A 1 76 ? 14.275 -1.778 11.952 1.00 61.62 76 TYR A O 1
ATOM 600 N N . SER A 1 77 ? 13.638 -3.531 10.719 1.00 59.84 77 SER A N 1
ATOM 601 C CA . SER A 1 77 ? 13.690 -4.507 11.811 1.00 59.84 77 SER A CA 1
ATOM 602 C C . SER A 1 77 ? 15.100 -5.053 12.052 1.00 59.84 77 SER A C 1
ATOM 604 O O . SER A 1 77 ? 15.256 -6.215 12.410 1.00 59.84 77 SER A O 1
ATOM 606 N N . ARG A 1 78 ? 16.140 -4.209 11.915 1.00 55.75 78 ARG A N 1
ATOM 607 C CA . ARG A 1 78 ? 17.540 -4.543 12.252 1.00 55.75 78 ARG A CA 1
ATOM 608 C C . ARG A 1 78 ? 17.713 -4.837 13.753 1.00 55.75 78 ARG A C 1
ATOM 610 O O . ARG A 1 78 ? 18.309 -4.051 14.481 1.00 55.75 78 ARG A O 1
ATOM 617 N N . GLY A 1 79 ? 17.223 -5.988 14.203 1.00 55.16 79 GLY A N 1
ATOM 618 C CA . GLY A 1 79 ? 17.721 -6.681 15.386 1.00 55.16 79 GLY A CA 1
ATOM 619 C C . GLY A 1 79 ? 16.844 -6.711 16.635 1.00 55.16 79 GLY A C 1
ATOM 620 O O . GLY A 1 79 ? 17.252 -7.370 17.583 1.00 55.16 79 GLY A O 1
ATOM 621 N N . GLN A 1 80 ? 15.667 -6.080 16.693 1.00 54.16 80 GLN A N 1
ATOM 622 C CA . GLN A 1 80 ? 14.811 -6.174 17.889 1.00 54.16 80 GLN A CA 1
ATOM 623 C C . GLN A 1 80 ? 13.327 -6.280 17.523 1.00 54.16 80 GLN A C 1
ATOM 625 O O . GLN A 1 80 ? 12.636 -5.280 17.345 1.00 54.16 80 GLN A O 1
ATOM 630 N N . ILE A 1 81 ? 12.824 -7.514 17.431 1.00 55.69 81 ILE A N 1
ATOM 631 C CA . ILE A 1 81 ? 11.388 -7.783 17.564 1.00 55.69 81 ILE A CA 1
ATOM 632 C C . ILE A 1 81 ? 11.116 -7.786 19.067 1.00 55.69 81 ILE A C 1
ATOM 634 O O . ILE A 1 81 ? 11.317 -8.792 19.745 1.00 55.69 81 ILE A O 1
ATOM 638 N N . LEU A 1 82 ? 10.730 -6.631 19.603 1.00 63.59 82 LEU A N 1
ATOM 639 C CA . LEU A 1 82 ? 10.324 -6.521 20.998 1.00 63.59 82 LEU A CA 1
ATOM 640 C C . LEU A 1 82 ? 8.911 -7.093 21.103 1.00 63.59 82 LEU A C 1
ATOM 642 O O . LEU A 1 82 ? 7.930 -6.432 20.764 1.00 63.59 82 LEU A O 1
ATOM 646 N N . ARG A 1 83 ? 8.816 -8.361 21.508 1.00 68.38 83 ARG A N 1
ATOM 647 C CA . ARG A 1 83 ? 7.542 -8.968 21.876 1.00 68.38 83 ARG A CA 1
ATOM 648 C C . ARG A 1 83 ? 7.288 -8.621 23.333 1.00 68.38 83 ARG A C 1
ATOM 650 O O . ARG A 1 83 ? 7.897 -9.196 24.227 1.00 68.38 83 ARG A O 1
ATOM 657 N N . TYR A 1 84 ? 6.438 -7.631 23.547 1.00 76.12 84 TYR A N 1
ATOM 658 C CA . TYR A 1 84 ? 5.925 -7.341 24.873 1.00 76.12 84 TYR A CA 1
ATOM 659 C C . TYR A 1 84 ? 4.779 -8.304 25.145 1.00 76.12 84 TYR A C 1
ATOM 661 O O . TYR A 1 84 ? 3.880 -8.439 24.313 1.00 76.12 84 TYR A O 1
ATOM 669 N N . ASP A 1 85 ? 4.808 -8.968 26.292 1.00 78.69 85 ASP A N 1
ATOM 670 C CA . ASP A 1 85 ? 3.600 -9.583 26.815 1.00 78.69 85 ASP A CA 1
ATOM 671 C C . ASP A 1 85 ? 2.733 -8.427 27.326 1.00 78.69 85 ASP A C 1
ATOM 673 O O . ASP A 1 85 ? 3.071 -7.764 28.310 1.00 78.69 85 ASP A O 1
ATOM 677 N N . LEU A 1 86 ? 1.682 -8.090 26.571 1.00 82.44 86 LEU A N 1
ATOM 678 C CA . LEU A 1 86 ? 0.739 -7.070 27.008 1.00 82.44 86 LEU A CA 1
ATOM 679 C C . LEU A 1 86 ? 0.012 -7.593 28.256 1.00 82.44 86 LEU A C 1
ATOM 681 O O . LEU A 1 86 ? -0.361 -8.771 28.283 1.00 82.44 86 LEU A O 1
ATOM 685 N N . PRO A 1 87 ? -0.208 -6.744 29.276 1.00 84.19 87 PRO A N 1
ATOM 686 C CA . PRO A 1 87 ? -1.091 -7.107 30.371 1.00 84.19 87 PRO A CA 1
ATOM 687 C C . PRO A 1 87 ? -2.478 -7.464 29.812 1.00 84.19 87 PRO A C 1
ATOM 689 O O . PRO A 1 87 ? -2.872 -6.926 28.770 1.00 84.19 87 PRO A O 1
ATOM 692 N N . PRO A 1 88 ? -3.210 -8.381 30.469 1.00 80.88 88 PRO A N 1
ATOM 693 C CA . PRO A 1 88 ? -4.577 -8.689 30.078 1.00 80.88 88 PRO A CA 1
ATOM 694 C C . PRO A 1 88 ? -5.396 -7.396 30.049 1.00 80.88 88 PRO A C 1
ATOM 696 O O . PRO A 1 88 ? -5.259 -6.547 30.929 1.00 80.88 88 PRO A O 1
ATOM 699 N N . VAL A 1 89 ? -6.200 -7.230 29.001 1.00 80.31 89 VAL A N 1
ATOM 700 C CA . VAL A 1 89 ? -7.143 -6.115 28.914 1.00 80.31 89 VAL A CA 1
ATOM 701 C C . VAL A 1 89 ? -8.228 -6.388 29.950 1.00 80.31 89 VAL A C 1
ATOM 703 O O . VAL A 1 89 ? -8.818 -7.466 29.924 1.00 80.31 89 VAL A O 1
ATOM 706 N N . ASP A 1 90 ? -8.458 -5.455 30.873 1.00 79.31 90 ASP A N 1
ATOM 707 C CA . ASP A 1 90 ? -9.614 -5.545 31.763 1.00 79.31 90 ASP A CA 1
ATOM 708 C C . ASP A 1 90 ? -10.883 -5.499 30.903 1.00 79.31 90 ASP A C 1
ATOM 710 O O . ASP A 1 90 ? -11.114 -4.544 30.158 1.00 79.31 90 ASP A O 1
ATOM 714 N N . ASP A 1 91 ? -11.692 -6.556 30.980 1.00 72.06 91 ASP A N 1
ATOM 715 C CA . ASP A 1 91 ? -12.977 -6.651 30.287 1.00 72.06 91 ASP A CA 1
ATOM 716 C C . ASP A 1 91 ? -14.014 -5.759 30.997 1.00 72.06 91 ASP A C 1
ATOM 718 O O . ASP A 1 91 ? -14.929 -6.234 31.679 1.00 72.06 91 ASP A O 1
ATOM 722 N N . GLU A 1 92 ? -13.885 -4.439 30.855 1.00 77.75 92 GLU A N 1
ATOM 723 C CA . GLU A 1 92 ? -14.966 -3.521 31.203 1.00 77.75 92 GLU A CA 1
ATOM 724 C C . GLU A 1 92 ? -16.113 -3.712 30.204 1.00 77.75 92 GLU A C 1
ATOM 726 O O . GLU A 1 92 ? -15.983 -3.494 28.996 1.00 77.75 92 GLU A O 1
ATOM 731 N N . GLN A 1 93 ? -17.266 -4.168 30.701 1.00 79.00 93 GLN A N 1
ATOM 732 C CA . GLN A 1 93 ? -18.450 -4.296 29.862 1.00 79.00 93 GLN A CA 1
ATOM 733 C C . GLN A 1 93 ? -18.933 -2.899 29.463 1.00 79.00 93 GLN A C 1
ATOM 735 O O . GLN A 1 93 ? -19.222 -2.091 30.351 1.00 79.00 93 GLN A O 1
ATOM 740 N N . PRO A 1 94 ? -19.089 -2.619 28.157 1.00 80.31 94 PRO A N 1
ATOM 741 C CA . PRO A 1 94 ? -19.503 -1.304 27.710 1.00 80.31 94 PRO A CA 1
ATOM 742 C C . PRO A 1 94 ? -20.890 -0.978 28.259 1.00 80.31 94 PRO A C 1
ATOM 744 O O . PRO A 1 94 ? -21.812 -1.806 28.217 1.00 80.31 94 PRO A O 1
ATOM 747 N N . GLY A 1 95 ? -21.044 0.246 28.760 1.00 89.8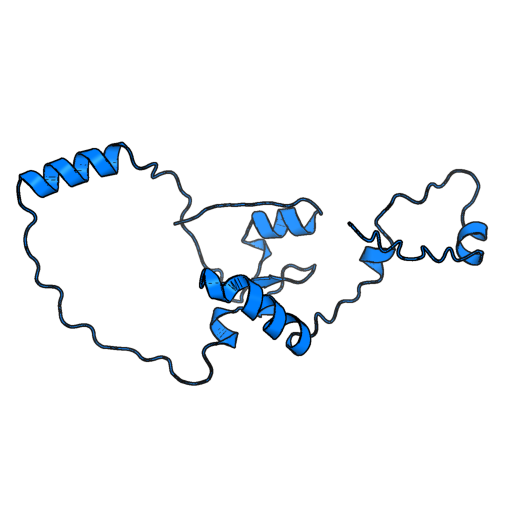8 95 GLY A N 1
ATOM 748 C CA . GLY A 1 95 ? -22.321 0.741 29.261 1.00 89.88 95 GLY A CA 1
ATOM 749 C C . GLY A 1 95 ? -23.393 0.800 28.164 1.00 89.88 95 GLY A C 1
ATOM 750 O O . GLY A 1 95 ? -23.112 0.721 26.966 1.00 89.88 95 GLY A O 1
ATOM 751 N N . LEU A 1 96 ? -24.658 0.991 28.558 1.00 91.25 96 LEU A N 1
ATOM 752 C CA . LEU A 1 96 ? -25.770 1.112 27.600 1.00 91.25 96 LEU A CA 1
ATOM 753 C C . LEU A 1 96 ? -25.563 2.265 26.602 1.00 91.25 96 LEU A C 1
ATOM 755 O O . LEU A 1 96 ? -25.851 2.107 25.419 1.00 91.25 96 LEU A O 1
ATOM 759 N N . VAL A 1 97 ? -25.033 3.397 27.072 1.00 93.25 97 VAL A N 1
ATOM 760 C CA . VAL A 1 97 ? -24.759 4.580 26.240 1.00 93.25 97 VAL A CA 1
ATOM 761 C C . VAL A 1 97 ? -23.665 4.289 25.212 1.00 93.25 97 VAL A C 1
ATOM 763 O O . VAL A 1 97 ? -23.861 4.547 24.028 1.00 93.25 97 VAL A O 1
ATOM 766 N N . GLU A 1 98 ? -22.565 3.666 25.636 1.00 89.44 98 GLU A N 1
ATOM 767 C CA . GLU A 1 98 ? -21.438 3.304 24.766 1.00 89.44 98 GLU A CA 1
ATOM 768 C C . GLU A 1 98 ? -21.848 2.296 23.680 1.00 89.44 98 GLU A C 1
ATOM 770 O O . GLU A 1 98 ? -21.430 2.396 22.526 1.00 89.44 98 GLU A O 1
ATOM 775 N N . ARG A 1 99 ? -22.746 1.353 24.005 1.00 89.06 99 ARG A N 1
ATOM 776 C CA . ARG A 1 99 ? -23.333 0.441 23.009 1.00 89.06 99 ARG A CA 1
ATOM 777 C C . ARG A 1 99 ? -24.141 1.173 21.941 1.00 89.06 99 ARG A C 1
ATOM 779 O O . ARG A 1 99 ? -24.036 0.814 20.769 1.00 89.06 99 ARG A O 1
ATOM 786 N N . ILE A 1 100 ? -24.947 2.160 22.333 1.00 94.38 100 ILE A N 1
ATOM 787 C CA . ILE A 1 100 ? -25.755 2.955 21.397 1.00 94.38 100 ILE A CA 1
ATOM 788 C C . ILE A 1 100 ? -24.842 3.811 20.516 1.00 94.38 100 ILE A C 1
ATOM 790 O O . ILE A 1 100 ? -25.006 3.823 19.298 1.00 94.38 100 ILE A O 1
ATOM 794 N N . GLU A 1 101 ? -23.851 4.471 21.111 1.00 93.12 101 GLU A N 1
ATOM 795 C CA . GLU A 1 101 ? -22.862 5.271 20.390 1.00 93.12 101 GLU A CA 1
ATOM 796 C C . GLU A 1 101 ? -22.117 4.424 19.351 1.00 93.12 101 GLU A C 1
ATOM 798 O O . GLU A 1 101 ? -22.109 4.756 18.163 1.00 93.12 101 GLU A O 1
ATOM 803 N N . LYS A 1 102 ? -21.583 3.269 19.764 1.00 89.38 102 LYS A N 1
ATOM 804 C CA . LYS A 1 102 ? -20.907 2.333 18.863 1.00 89.38 102 LYS A CA 1
ATOM 805 C C . LYS A 1 102 ? -21.817 1.865 17.733 1.00 89.38 102 LYS A C 1
ATOM 807 O O . LYS A 1 102 ? -21.356 1.768 16.602 1.00 89.38 102 LYS A O 1
ATOM 812 N N . PHE A 1 103 ? -23.090 1.581 18.016 1.00 90.81 103 PHE A N 1
ATOM 813 C CA . PHE A 1 103 ? -24.055 1.178 16.992 1.00 90.81 103 PHE A CA 1
ATOM 814 C C . PHE A 1 103 ? -24.266 2.276 15.944 1.00 90.81 103 PHE A C 1
ATOM 816 O O . PHE A 1 103 ? -24.234 1.988 14.749 1.00 90.81 103 PHE A O 1
ATOM 823 N N . ILE A 1 104 ? -24.422 3.531 16.377 1.00 93.06 104 ILE A N 1
ATOM 824 C CA . ILE A 1 104 ? -24.567 4.679 15.475 1.00 93.06 104 ILE A CA 1
ATOM 825 C C . ILE A 1 104 ? -23.308 4.829 14.613 1.00 93.06 104 ILE A C 1
ATOM 827 O O . ILE A 1 104 ? -23.412 4.878 13.388 1.00 93.06 104 ILE A O 1
ATOM 831 N N . PHE A 1 105 ? -22.114 4.833 15.214 1.00 90.75 105 PHE A N 1
ATOM 832 C CA . PHE A 1 105 ? -20.862 4.941 14.456 1.00 90.75 105 PHE A CA 1
ATOM 833 C C . PHE A 1 105 ? -20.658 3.782 13.480 1.00 90.75 105 PHE A C 1
ATOM 835 O O . PHE A 1 105 ? -20.258 4.003 12.339 1.00 90.75 105 PHE A O 1
ATOM 842 N N . ASP A 1 106 ? -20.958 2.553 13.895 1.00 87.19 106 ASP A N 1
ATOM 843 C CA . ASP A 1 106 ? -20.834 1.379 13.036 1.00 87.19 106 ASP A CA 1
ATOM 844 C C . ASP A 1 106 ? -21.823 1.385 11.877 1.00 87.19 106 ASP A C 1
ATOM 846 O O . ASP A 1 106 ? -21.491 0.853 10.821 1.00 87.19 106 ASP A O 1
ATOM 850 N N . PHE A 1 107 ? -22.999 1.985 12.060 1.00 88.25 107 PHE A N 1
ATOM 851 C CA . PHE A 1 107 ? -23.988 2.147 11.003 1.00 88.25 107 PHE A CA 1
ATOM 852 C C . PHE A 1 107 ? -23.518 3.132 9.923 1.00 88.25 107 PHE A C 1
ATOM 854 O O . PHE A 1 107 ? -23.735 2.895 8.738 1.00 88.25 107 PHE A O 1
ATOM 861 N N . PHE A 1 108 ? -22.835 4.213 10.312 1.00 88.94 108 PHE A N 1
ATOM 862 C CA . PHE A 1 108 ? -22.278 5.189 9.364 1.00 88.94 108 PHE A CA 1
ATOM 863 C C . PHE A 1 108 ? -20.901 4.798 8.810 1.00 88.94 108 PHE A C 1
ATOM 865 O O . PHE A 1 108 ? -20.435 5.385 7.830 1.00 88.94 108 PHE A O 1
ATOM 872 N N . ARG A 1 109 ? -20.231 3.812 9.412 1.00 82.50 109 ARG A N 1
ATOM 873 C CA . ARG A 1 109 ? -18.938 3.319 8.944 1.00 82.50 109 ARG A CA 1
ATOM 874 C C . ARG A 1 109 ? -19.138 2.363 7.774 1.00 82.50 109 ARG A C 1
ATOM 876 O O . ARG A 1 109 ? -19.656 1.264 7.937 1.00 82.50 109 ARG A O 1
ATOM 883 N N . ASN A 1 110 ? -18.642 2.755 6.606 1.00 72.00 110 ASN A N 1
ATOM 884 C CA . ASN A 1 110 ? -18.583 1.870 5.450 1.00 72.00 110 ASN A CA 1
ATOM 885 C C . ASN A 1 110 ? -17.635 0.687 5.752 1.00 72.00 110 ASN A C 1
ATOM 887 O O . ASN A 1 110 ? -16.453 0.904 6.029 1.00 72.00 110 ASN A O 1
ATOM 891 N N . LYS A 1 111 ? -18.162 -0.544 5.769 1.00 72.94 111 LYS A N 1
ATOM 892 C CA . LYS A 1 111 ? -17.429 -1.773 6.140 1.00 72.94 111 LYS A CA 1
ATOM 893 C C . LYS A 1 111 ? -17.062 -2.651 4.941 1.00 72.94 111 LYS A C 1
ATOM 895 O O . LYS A 1 111 ? -16.402 -3.668 5.134 1.00 72.94 111 LYS A O 1
ATOM 900 N N . ASP A 1 112 ? -17.417 -2.252 3.723 1.00 79.06 112 ASP A N 1
ATOM 901 C CA . ASP A 1 112 ? -17.272 -3.087 2.523 1.00 79.06 112 ASP A CA 1
ATOM 902 C C . ASP A 1 112 ? -15.854 -3.033 1.927 1.00 79.06 112 ASP A C 1
ATOM 904 O O . ASP A 1 112 ? -15.657 -2.869 0.722 1.00 79.06 112 ASP A O 1
ATOM 908 N N . LEU A 1 113 ? -14.836 -3.139 2.784 1.00 84.12 113 LEU A N 1
ATOM 909 C CA . LEU A 1 113 ? -13.441 -3.187 2.365 1.00 84.12 113 LEU A CA 1
ATOM 910 C C . LEU A 1 113 ? -12.976 -4.647 2.277 1.00 84.12 113 LEU A C 1
ATOM 912 O O . LEU A 1 113 ? -13.191 -5.415 3.218 1.00 84.12 113 LEU A O 1
ATOM 916 N N . PRO A 1 114 ? -12.322 -5.054 1.174 1.00 85.69 114 PRO A N 1
ATOM 917 C CA . PRO A 1 114 ? -11.772 -6.395 1.070 1.00 85.69 114 PRO A CA 1
ATOM 918 C C . PRO A 1 114 ? -10.679 -6.606 2.121 1.00 85.69 114 PRO A C 1
ATOM 920 O O . PRO A 1 114 ? -9.882 -5.708 2.393 1.00 85.69 114 PRO A O 1
ATOM 923 N N . VAL A 1 115 ? -10.625 -7.811 2.687 1.00 86.50 115 VAL A N 1
ATOM 924 C CA . VAL A 1 115 ? -9.611 -8.184 3.681 1.00 86.50 115 VAL A CA 1
ATOM 925 C C . VAL A 1 115 ? -8.250 -8.332 3.008 1.00 86.50 115 VAL A C 1
ATOM 927 O O . VAL A 1 115 ? -8.127 -8.869 1.901 1.00 86.50 115 VAL A O 1
ATOM 930 N N . TYR A 1 116 ? -7.208 -7.845 3.674 1.00 86.38 116 TYR A N 1
ATOM 931 C CA . TYR A 1 116 ? -5.839 -8.028 3.224 1.00 86.38 116 TYR A CA 1
ATOM 932 C C . TYR A 1 116 ? -5.321 -9.450 3.502 1.00 86.38 116 TYR A C 1
ATOM 934 O O 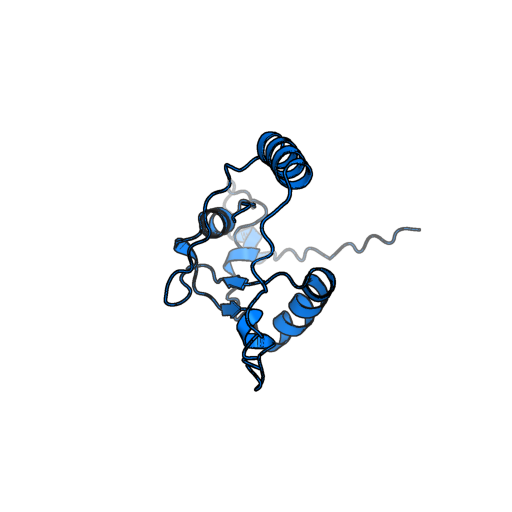. TYR A 1 116 ? -5.300 -9.908 4.643 1.00 86.38 116 TYR A O 1
ATOM 942 N N . HIS A 1 117 ? -4.821 -10.130 2.465 1.00 87.00 117 HIS A N 1
ATOM 943 C CA . HIS A 1 117 ? -4.181 -11.444 2.583 1.00 87.00 117 HIS A CA 1
ATOM 944 C C . HIS A 1 117 ? -2.706 -11.375 2.164 1.00 87.00 117 HIS A C 1
ATOM 946 O O . HIS A 1 117 ? -2.384 -10.994 1.037 1.00 87.00 117 HIS A O 1
ATOM 952 N N . GLU A 1 118 ? -1.795 -11.751 3.068 1.00 83.19 118 GLU A N 1
ATOM 953 C CA . GLU A 1 118 ? -0.369 -11.881 2.744 1.00 83.19 118 GLU A CA 1
ATOM 954 C C . GLU A 1 118 ? -0.111 -13.196 2.015 1.00 83.19 118 GLU A C 1
ATOM 956 O O . GLU A 1 118 ? -0.369 -14.269 2.559 1.00 83.19 118 GLU A O 1
ATOM 961 N N . GLN A 1 119 ? 0.437 -13.117 0.800 1.00 84.75 119 GLN A N 1
ATOM 962 C CA . GLN A 1 119 ? 0.906 -14.312 0.114 1.00 84.75 119 GLN A CA 1
ATOM 963 C C . GLN A 1 119 ? 2.285 -14.751 0.619 1.00 84.75 119 GLN A C 1
ATOM 965 O O . GLN A 1 119 ? 3.188 -13.915 0.765 1.00 84.75 119 GLN A O 1
ATOM 970 N N . PRO A 1 120 ? 2.472 -16.060 0.862 1.00 79.06 120 PRO A N 1
ATOM 971 C CA . PRO A 1 120 ? 3.774 -16.608 1.204 1.00 79.06 120 PRO A CA 1
ATOM 972 C C . PRO A 1 120 ? 4.757 -16.395 0.045 1.00 79.06 120 PRO A C 1
ATOM 974 O O . PRO A 1 120 ? 4.391 -16.474 -1.124 1.00 79.06 120 PRO A O 1
ATOM 977 N N . GLY A 1 121 ? 6.015 -16.092 0.368 1.00 78.56 121 GLY A N 1
ATOM 978 C CA . GLY A 1 121 ? 7.067 -15.888 -0.636 1.00 78.56 121 GLY A CA 1
ATOM 979 C C . GLY A 1 121 ? 7.071 -14.515 -1.319 1.00 78.56 121 GLY A C 1
ATOM 980 O O . GLY A 1 121 ? 7.949 -14.261 -2.132 1.00 78.56 121 GLY A O 1
ATOM 981 N N . GLY A 1 122 ? 6.147 -13.609 -0.976 1.00 79.12 122 GLY A N 1
ATOM 982 C CA . GLY A 1 122 ? 6.197 -12.222 -1.453 1.00 79.12 122 GLY A CA 1
ATOM 983 C C . GLY A 1 122 ? 5.835 -12.037 -2.928 1.00 79.12 122 GLY A C 1
ATOM 984 O O . GLY A 1 122 ? 6.186 -11.016 -3.503 1.00 79.12 122 GLY A O 1
ATOM 985 N N . ASN A 1 123 ? 5.125 -12.980 -3.548 1.00 86.69 123 ASN A N 1
ATOM 986 C CA . ASN A 1 123 ? 4.689 -12.815 -4.932 1.00 86.69 123 ASN A CA 1
ATOM 987 C C . ASN A 1 123 ? 3.651 -11.677 -5.053 1.00 86.69 123 ASN A C 1
ATOM 989 O O . ASN A 1 123 ? 2.604 -11.686 -4.399 1.00 86.69 123 ASN A O 1
ATOM 993 N N . GLY A 1 124 ? 3.961 -10.686 -5.889 1.00 89.19 124 GLY A N 1
ATOM 994 C CA . GLY A 1 124 ? 3.144 -9.512 -6.172 1.00 89.19 124 GLY A CA 1
ATOM 995 C C . GLY A 1 124 ? 1.933 -9.786 -7.066 1.00 89.19 124 GLY A C 1
ATOM 996 O O . GLY A 1 124 ? 0.969 -9.027 -7.011 1.00 89.19 124 GLY A O 1
ATOM 997 N N . ALA A 1 125 ? 1.922 -10.880 -7.835 1.00 90.44 125 ALA A N 1
ATOM 998 C CA . ALA A 1 125 ? 0.845 -11.224 -8.772 1.00 90.44 125 ALA A CA 1
ATOM 999 C C . ALA A 1 125 ? -0.507 -11.479 -8.080 1.00 90.44 125 ALA A C 1
ATOM 1001 O O . ALA A 1 125 ? -1.568 -11.385 -8.690 1.00 90.44 125 ALA A O 1
ATOM 1002 N N . ALA A 1 126 ? -0.470 -11.755 -6.778 1.00 90.06 126 ALA A N 1
ATOM 1003 C CA . ALA A 1 126 ? -1.632 -11.846 -5.904 1.00 90.06 126 ALA A CA 1
ATOM 1004 C C . ALA A 1 126 ? -2.432 -10.546 -5.769 1.00 90.06 126 ALA A C 1
ATOM 1006 O O . ALA A 1 126 ? -3.596 -10.559 -5.364 1.00 90.06 126 ALA A O 1
ATOM 1007 N N . PHE A 1 127 ? -1.768 -9.419 -6.011 1.00 91.81 127 PHE A N 1
ATOM 1008 C CA . PHE A 1 127 ? -2.285 -8.094 -5.741 1.00 91.81 127 PHE A CA 1
ATOM 1009 C C . PHE A 1 127 ? -2.714 -7.457 -7.069 1.00 91.81 127 PHE A C 1
ATOM 1011 O O . PHE A 1 127 ? -1.854 -7.107 -7.881 1.00 91.81 127 PHE A O 1
ATOM 1018 N N . PRO A 1 128 ? -4.024 -7.276 -7.324 1.00 91.38 128 PRO A N 1
ATOM 1019 C CA . PRO A 1 128 ? -4.511 -6.700 -8.579 1.00 91.38 128 PRO A CA 1
ATOM 1020 C C . PRO A 1 128 ? -3.961 -5.293 -8.839 1.00 91.38 128 PRO A C 1
ATOM 1022 O O . PRO A 1 128 ? -3.781 -4.904 -9.989 1.00 91.38 128 PRO A O 1
ATOM 1025 N N . GLU A 1 129 ? -3.653 -4.533 -7.789 1.00 91.69 129 GLU A N 1
ATOM 1026 C CA . GLU A 1 129 ? -3.003 -3.233 -7.900 1.00 91.69 129 GLU A CA 1
ATOM 1027 C C . GLU A 1 129 ? -1.575 -3.318 -8.454 1.00 91.69 129 GLU A C 1
ATOM 1029 O O . GLU A 1 129 ? -1.172 -2.433 -9.204 1.00 91.69 129 GLU A O 1
ATOM 1034 N N . VAL A 1 130 ? -0.843 -4.395 -8.145 1.00 92.19 130 VAL A N 1
ATOM 1035 C CA . VAL A 1 130 ? 0.497 -4.652 -8.686 1.00 92.19 130 VAL A CA 1
ATOM 1036 C C . VAL A 1 130 ? 0.374 -5.084 -10.138 1.00 92.19 130 VAL A C 1
ATOM 1038 O O 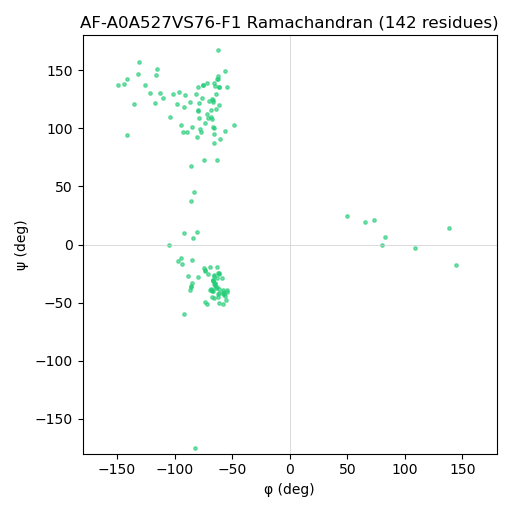. VAL A 1 130 ? 1.000 -4.481 -11.000 1.00 92.19 130 VAL A O 1
ATOM 1041 N N . VAL A 1 131 ? -0.501 -6.050 -10.435 1.00 93.19 131 VAL A N 1
ATOM 1042 C CA . VAL A 1 131 ? -0.736 -6.525 -11.810 1.00 93.19 131 VAL A CA 1
ATOM 1043 C C . VAL A 1 131 ? -1.146 -5.374 -12.732 1.00 93.19 131 VAL A C 1
ATOM 1045 O O . VAL A 1 131 ? -0.613 -5.232 -13.829 1.00 93.19 131 VAL A O 1
ATOM 1048 N N . LYS A 1 132 ? -2.044 -4.496 -12.279 1.00 92.81 132 LYS A N 1
ATOM 1049 C CA . LYS A 1 132 ? -2.467 -3.330 -13.061 1.00 92.81 132 LYS A CA 1
ATOM 1050 C C . LYS A 1 132 ? -1.330 -2.319 -13.256 1.00 92.81 132 LYS A C 1
ATOM 1052 O O . LYS A 1 132 ? -1.158 -1.827 -14.372 1.00 92.81 132 LYS A O 1
ATOM 1057 N N . ALA A 1 133 ? -0.513 -2.077 -12.228 1.00 90.12 133 ALA A N 1
ATOM 1058 C CA . ALA A 1 133 ? 0.680 -1.239 -12.350 1.00 90.12 133 ALA A CA 1
ATOM 1059 C C . ALA A 1 133 ? 1.691 -1.802 -13.364 1.00 90.12 133 ALA A C 1
ATOM 1061 O O . ALA A 1 133 ? 2.242 -1.034 -14.149 1.00 90.12 133 ALA A O 1
ATOM 1062 N N . LEU A 1 134 ? 1.873 -3.127 -13.414 1.00 89.06 134 LEU A N 1
ATOM 1063 C CA . LEU A 1 134 ? 2.744 -3.795 -14.391 1.00 89.06 134 LEU A CA 1
ATOM 1064 C C . LEU A 1 134 ? 2.268 -3.611 -15.837 1.00 89.06 134 LEU A C 1
ATOM 1066 O O . LEU A 1 134 ? 3.085 -3.536 -16.746 1.00 89.06 134 LEU A O 1
ATOM 1070 N N . THR A 1 135 ? 0.960 -3.452 -16.053 1.00 90.12 135 THR A N 1
ATOM 1071 C CA . THR A 1 135 ? 0.392 -3.112 -17.372 1.00 90.12 135 THR A CA 1
ATOM 1072 C C . THR A 1 135 ? 0.479 -1.618 -17.724 1.00 90.12 135 THR A C 1
ATOM 1074 O O . THR A 1 135 ? -0.151 -1.166 -18.676 1.00 90.12 135 THR A O 1
ATOM 1077 N N . GLY A 1 136 ? 1.223 -0.824 -16.946 1.00 86.44 136 GLY A N 1
ATOM 1078 C CA . GLY A 1 136 ? 1.441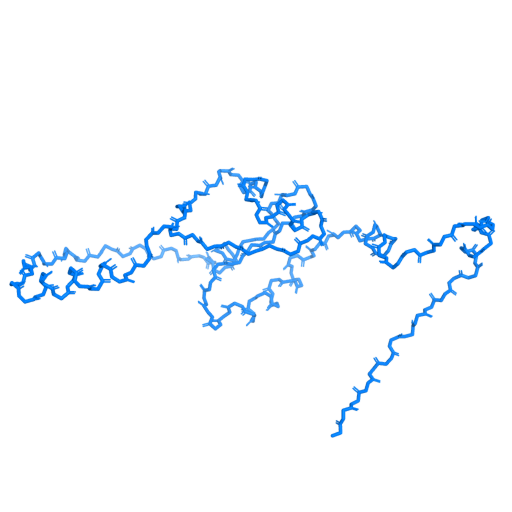 0.606 -17.192 1.00 86.44 136 GLY A CA 1
ATOM 1079 C C . GLY A 1 136 ? 0.322 1.522 -16.688 1.00 86.44 136 GLY A C 1
ATOM 1080 O O . GLY A 1 136 ? 0.351 2.725 -16.938 1.00 86.44 136 GLY A O 1
ATOM 1081 N N . SER A 1 137 ? -0.666 0.987 -15.964 1.00 89.06 137 SER A N 1
ATOM 1082 C CA . SER A 1 137 ? -1.782 1.767 -15.421 1.00 89.06 137 SER A CA 1
ATOM 1083 C C . SER A 1 137 ? -1.691 1.887 -13.898 1.00 89.06 137 SER A C 1
ATOM 1085 O O . SER A 1 137 ? -1.664 0.863 -13.214 1.00 89.06 137 SER A O 1
ATOM 1087 N N . PRO A 1 138 ? -1.724 3.097 -13.310 1.00 86.81 138 PRO A N 1
ATOM 1088 C CA . PRO A 1 138 ? -1.759 3.232 -11.859 1.00 86.81 138 PRO A CA 1
ATOM 1089 C C . PRO A 1 138 ? -3.032 2.594 -11.282 1.00 86.81 138 PRO A C 1
ATOM 1091 O O . PRO A 1 138 ? -4.116 2.636 -11.878 1.00 86.81 138 PRO A O 1
ATOM 1094 N N . SER A 1 139 ? -2.908 1.999 -10.096 1.00 85.75 139 SER A N 1
ATOM 1095 C CA . SER A 1 139 ? -4.026 1.386 -9.386 1.00 85.75 139 SER A CA 1
ATOM 1096 C C . SER A 1 139 ? -3.899 1.583 -7.886 1.00 85.75 139 SER A C 1
ATOM 1098 O O . SER A 1 139 ? -2.827 1.397 -7.317 1.00 85.75 139 SER A O 1
ATOM 1100 N N . THR A 1 140 ? -5.024 1.894 -7.250 1.00 86.44 140 THR A N 1
ATOM 1101 C CA . THR A 1 140 ? -5.127 2.063 -5.801 1.00 86.44 140 THR A CA 1
ATOM 1102 C C . THR A 1 140 ? -6.232 1.160 -5.286 1.00 86.44 140 THR A C 1
ATOM 1104 O O . THR A 1 140 ? -7.303 1.077 -5.886 1.00 86.44 140 THR A O 1
ATOM 1107 N N . ILE A 1 141 ? -5.982 0.495 -4.165 1.00 86.56 141 ILE A N 1
ATOM 1108 C CA . ILE A 1 141 ? -6.974 -0.315 -3.464 1.00 86.56 141 ILE A CA 1
ATOM 1109 C C . ILE A 1 141 ? -6.792 -0.138 -1.960 1.00 86.56 141 ILE A C 1
ATOM 1111 O O . ILE A 1 141 ? -5.669 -0.019 -1.469 1.00 86.56 141 ILE A O 1
ATOM 1115 N N . VAL A 1 142 ? -7.906 -0.103 -1.237 1.00 86.88 142 VAL A N 1
ATOM 1116 C CA . VAL A 1 142 ? -7.934 0.025 0.221 1.00 86.88 142 VAL A CA 1
ATOM 1117 C C . VAL A 1 142 ? -8.469 -1.282 0.789 1.00 86.88 142 VAL A C 1
ATOM 1119 O O . VAL A 1 142 ? -9.476 -1.796 0.305 1.00 86.88 142 VAL A O 1
ATOM 1122 N N . ARG A 1 143 ? -7.763 -1.837 1.776 1.00 87.00 143 ARG A N 1
ATOM 1123 C CA . ARG A 1 143 ? -8.096 -3.100 2.444 1.00 87.00 143 ARG A CA 1
ATOM 1124 C C . ARG A 1 143 ? -8.047 -2.935 3.958 1.00 87.00 143 ARG A C 1
ATOM 1126 O O . ARG A 1 143 ? -7.366 -2.025 4.436 1.00 87.00 143 ARG A O 1
ATOM 1133 N N . VAL A 1 144 ? -8.758 -3.811 4.668 1.00 82.50 144 VAL A N 1
ATOM 1134 C CA . VAL A 1 144 ? -8.767 -3.915 6.141 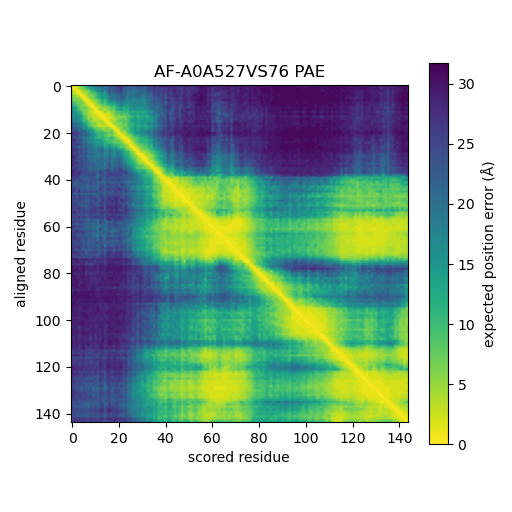1.00 82.50 144 VAL A CA 1
ATOM 1135 C C . VAL A 1 144 ? -7.966 -5.106 6.638 1.00 82.50 144 VAL A C 1
ATOM 1137 O O . VAL A 1 144 ? -7.873 -6.115 5.898 1.00 82.50 144 VAL A O 1
#

Foldseek 3Di:
DDDDPPDDDDDDVVVVVVDDPPDDPDPDDPVVVPCPDPVVCVVVVVVVCVVCVVVVDWDWDADLQQQTPDTPVVVPPPPDPDDDPDDDDPPDPDDPVRVVVVVVVVVVDDPPAAADDDDPNRRRVVPVQSVCVSVVHHDDGDHD

Sequence (144 aa):
SATVETDSISIDPEKLLELQAGESLGPGSDQLDNLDFPINPERVAPVLRRLISPTRTRARIYDRDANLLLDSRHLYSRGQILRYDLPPVDDEQPGLVERIEKFIFDFFRNKDLPVYHEQPGGNGAAFPEVVKALTGSPSTIVRV